Protein AF-A0A7Y3CIL9-F1 (afdb_monomer_lite)

Structure (mmCIF, N/CA/C/O backbone):
data_AF-A0A7Y3CIL9-F1
#
_entry.id   AF-A0A7Y3CIL9-F1
#
loop_
_atom_site.group_PDB
_atom_site.id
_atom_site.type_symbol
_atom_site.label_atom_id
_atom_site.label_alt_id
_atom_site.label_comp_id
_atom_site.label_asym_id
_atom_site.label_entity_id
_atom_site.label_seq_id
_atom_site.pdbx_PDB_ins_code
_atom_site.Cartn_x
_atom_site.Cartn_y
_atom_site.Cartn_z
_atom_site.occupancy
_atom_site.B_iso_or_equiv
_atom_site.auth_seq_id
_atom_site.auth_comp_id
_atom_site.auth_asym_id
_atom_site.auth_atom_id
_atom_site.pdbx_PDB_model_num
ATOM 1 N N . MET A 1 1 ? 1.480 -10.566 -13.501 1.00 67.50 1 MET A N 1
ATOM 2 C CA . MET A 1 1 ? 1.894 -9.474 -14.409 1.00 67.50 1 MET A CA 1
ATOM 3 C C . MET A 1 1 ? 1.755 -8.153 -13.667 1.00 67.50 1 MET A C 1
ATOM 5 O O . MET A 1 1 ? 0.932 -8.105 -12.756 1.00 67.50 1 MET A O 1
ATOM 9 N N . PRO A 1 2 ? 2.589 -7.139 -13.939 1.00 77.19 2 PRO A N 1
ATOM 10 C CA . PRO A 1 2 ? 2.533 -5.897 -13.188 1.00 77.19 2 PRO A CA 1
ATOM 11 C C . PRO A 1 2 ? 1.382 -5.015 -13.698 1.00 77.19 2 PRO A C 1
ATOM 13 O O . PRO A 1 2 ? 1.182 -4.856 -14.900 1.00 77.19 2 PRO A O 1
ATOM 16 N N . MET A 1 3 ? 0.600 -4.479 -12.764 1.00 87.31 3 MET A N 1
ATOM 17 C CA . MET A 1 3 ? -0.568 -3.654 -13.078 1.00 87.31 3 MET A CA 1
ATOM 18 C C . MET A 1 3 ? -0.157 -2.192 -13.185 1.00 87.31 3 MET A C 1
ATOM 20 O O . MET A 1 3 ? 0.617 -1.716 -12.349 1.00 87.31 3 MET A O 1
ATOM 24 N N . TYR A 1 4 ? -0.686 -1.493 -14.184 1.00 88.94 4 TYR A N 1
ATOM 25 C CA . TYR A 1 4 ? -0.541 -0.054 -14.333 1.00 88.94 4 TYR A CA 1
ATOM 26 C C . TYR A 1 4 ? -1.614 0.621 -13.500 1.00 88.94 4 TYR A C 1
ATOM 28 O O . TYR A 1 4 ? -2.803 0.429 -13.745 1.00 88.94 4 TYR A O 1
ATOM 36 N N . LEU A 1 5 ? -1.188 1.351 -12.477 1.00 90.56 5 LEU A N 1
ATOM 37 C CA . LEU A 1 5 ? -2.075 1.897 -11.457 1.00 90.56 5 LEU A CA 1
ATOM 38 C C . LEU A 1 5 ? -2.106 3.421 -11.517 1.00 90.56 5 LEU A C 1
ATOM 40 O O . LEU A 1 5 ? -1.075 4.062 -11.765 1.00 90.56 5 LEU A O 1
ATOM 44 N N . LYS A 1 6 ? -3.280 3.992 -11.261 1.00 90.19 6 LYS A N 1
ATOM 45 C CA . LYS A 1 6 ? -3.490 5.412 -10.954 1.00 90.19 6 LYS A CA 1
ATOM 46 C C . LYS A 1 6 ? -4.033 5.551 -9.536 1.00 90.19 6 LYS A C 1
ATOM 48 O O . LYS A 1 6 ? -4.616 4.621 -8.989 1.00 90.19 6 LYS A O 1
ATOM 53 N N . GLU A 1 7 ? -3.788 6.699 -8.926 1.00 90.25 7 GLU A N 1
ATOM 54 C CA . GLU A 1 7 ? -4.310 7.016 -7.598 1.00 90.25 7 GLU A CA 1
ATOM 55 C C . GLU A 1 7 ? -5.815 7.297 -7.681 1.00 90.25 7 GLU A C 1
ATOM 57 O O . GLU A 1 7 ? -6.273 7.929 -8.635 1.00 90.25 7 GLU A O 1
ATOM 62 N N . VAL A 1 8 ? -6.562 6.842 -6.676 1.00 91.69 8 VAL A N 1
ATOM 63 C CA . VAL A 1 8 ? -7.981 7.168 -6.486 1.00 91.69 8 VAL A CA 1
ATOM 64 C C . VAL A 1 8 ? -8.099 8.039 -5.247 1.00 91.69 8 VAL A C 1
ATOM 66 O O . VAL A 1 8 ? -7.471 7.762 -4.220 1.00 91.69 8 VAL A O 1
ATOM 69 N N . ASP A 1 9 ? -8.891 9.106 -5.333 1.00 91.25 9 ASP A N 1
ATOM 70 C CA . ASP A 1 9 ? -9.102 9.979 -4.186 1.00 91.25 9 ASP A CA 1
ATOM 71 C C . ASP A 1 9 ? -10.139 9.395 -3.224 1.00 91.25 9 ASP A C 1
ATOM 73 O O . ASP A 1 9 ? -11.324 9.698 -3.297 1.00 91.25 9 ASP A O 1
ATOM 77 N N . VAL A 1 10 ? -9.668 8.556 -2.304 1.00 93.44 10 VAL A N 1
ATOM 78 C CA . VAL A 1 10 ? -10.503 7.915 -1.273 1.00 93.44 10 VAL A CA 1
ATOM 79 C C . VAL A 1 10 ? -10.712 8.789 -0.032 1.00 93.44 10 VAL A C 1
ATOM 81 O O . VAL A 1 10 ? -11.440 8.404 0.881 1.00 93.44 10 VAL A O 1
ATOM 84 N N . ILE A 1 11 ? -10.073 9.965 0.043 1.00 92.00 11 ILE A N 1
ATOM 85 C CA . ILE A 1 11 ? -10.137 10.838 1.226 1.00 92.00 11 ILE A CA 1
ATOM 86 C C . ILE A 1 11 ? -11.583 11.182 1.622 1.00 92.00 11 ILE A C 1
ATOM 88 O O . ILE A 1 11 ? -11.899 11.002 2.796 1.00 92.00 11 ILE A O 1
ATOM 92 N N . PRO A 1 12 ? -12.492 11.592 0.711 1.00 93.56 12 PRO A N 1
ATOM 93 C CA . PRO A 1 12 ? -13.859 11.965 1.097 1.00 93.56 12 PRO A CA 1
ATOM 94 C C . PRO A 1 12 ? -14.663 10.815 1.724 1.00 93.56 12 PRO A C 1
ATOM 96 O O . PRO A 1 12 ? -15.561 11.028 2.540 1.00 93.56 12 PRO A O 1
ATOM 99 N N . GLU A 1 13 ? -14.362 9.578 1.337 1.00 93.94 13 GLU A N 1
ATOM 100 C CA . GLU A 1 13 ? -15.029 8.379 1.846 1.00 93.94 13 GLU A CA 1
ATOM 101 C C . GLU A 1 13 ? -14.445 7.951 3.188 1.00 93.94 13 GLU A C 1
ATOM 103 O O . GLU A 1 13 ? -15.190 7.607 4.108 1.00 93.94 13 GLU A O 1
ATOM 108 N N . VAL A 1 14 ? -13.118 8.022 3.306 1.00 94.62 14 VAL A N 1
ATOM 109 C CA . VAL A 1 14 ? -12.378 7.656 4.514 1.00 94.62 14 VAL A CA 1
ATOM 110 C C . VAL A 1 14 ? -12.541 8.713 5.609 1.00 94.62 14 VAL A C 1
ATOM 112 O O . VAL A 1 14 ? -12.552 8.361 6.783 1.00 94.62 14 VAL A O 1
ATOM 115 N N . ALA A 1 15 ? -12.763 9.985 5.267 1.00 92.69 15 ALA A N 1
ATOM 116 C CA . ALA A 1 15 ? -12.946 11.074 6.232 1.00 92.69 15 ALA A CA 1
ATOM 117 C C . ALA A 1 15 ? -14.163 10.895 7.164 1.00 92.69 15 ALA A C 1
ATOM 119 O O . ALA A 1 15 ? -14.297 11.585 8.170 1.00 92.69 15 ALA A O 1
ATOM 120 N N . LYS A 1 16 ? -15.050 9.941 6.859 1.00 95.25 16 LYS A N 1
ATOM 121 C CA . LYS A 1 16 ? -16.198 9.563 7.696 1.00 95.25 16 LYS A CA 1
ATOM 122 C C . LYS A 1 16 ? -15.802 8.761 8.946 1.00 95.25 16 LYS A C 1
ATOM 124 O O . LYS A 1 16 ? -16.653 8.534 9.803 1.00 95.25 16 LYS A O 1
ATOM 129 N N . PHE A 1 17 ? -14.550 8.311 9.033 1.00 96.44 17 PHE A N 1
ATOM 130 C CA . PHE A 1 17 ? -14.011 7.496 10.124 1.00 96.44 17 PHE A CA 1
ATOM 131 C C . PHE A 1 17 ? -13.062 8.308 11.009 1.00 96.44 17 PHE A C 1
ATOM 133 O O . PHE A 1 17 ? -12.534 9.334 10.595 1.00 96.44 17 PHE A O 1
ATOM 140 N N . GLN A 1 18 ? -12.798 7.834 12.225 1.00 96.50 18 GLN A N 1
ATOM 141 C CA . GLN A 1 18 ? -11.882 8.480 13.176 1.00 96.50 18 GLN A CA 1
ATOM 142 C C . GLN A 1 18 ? -10.431 8.007 13.023 1.00 96.50 18 GLN A C 1
ATOM 144 O O . GLN A 1 18 ? -9.491 8.646 13.507 1.00 96.50 18 GLN A O 1
ATOM 149 N N . SER A 1 19 ? -10.222 6.853 12.389 1.00 97.25 19 SER A N 1
ATOM 150 C CA . SER A 1 19 ? -8.902 6.236 12.272 1.00 97.25 19 SER A CA 1
ATOM 151 C C . SER A 1 19 ? -8.750 5.430 10.988 1.00 97.25 19 SER A C 1
ATOM 153 O O . SER A 1 19 ? -9.661 4.711 10.576 1.00 97.25 19 SER A O 1
ATOM 155 N N . ALA A 1 20 ? -7.568 5.530 10.377 1.00 97.62 20 ALA A N 1
ATOM 156 C CA . ALA A 1 20 ? -7.250 4.853 9.126 1.00 97.62 20 ALA A CA 1
ATOM 157 C C . ALA A 1 20 ? -5.860 4.198 9.158 1.00 97.62 20 ALA A C 1
ATOM 159 O O . ALA A 1 20 ? -4.873 4.812 9.571 1.00 97.62 20 ALA A O 1
ATOM 160 N N . LEU A 1 21 ? -5.761 2.956 8.682 1.00 97.56 21 LEU A N 1
ATOM 161 C CA . LEU A 1 21 ? -4.491 2.260 8.470 1.00 97.56 21 LEU A CA 1
ATOM 162 C C . LEU A 1 21 ? -4.209 2.120 6.973 1.00 97.56 21 LEU A C 1
ATOM 164 O O . LEU A 1 21 ? -4.949 1.468 6.243 1.00 97.56 21 LEU A O 1
ATOM 168 N N . ILE A 1 22 ? -3.095 2.683 6.521 1.00 96.12 22 ILE A N 1
ATOM 169 C CA . ILE A 1 22 ? -2.640 2.595 5.136 1.00 96.12 22 ILE A CA 1
ATOM 170 C C . ILE A 1 22 ? -1.830 1.309 4.962 1.00 96.12 22 ILE A C 1
ATOM 172 O O . ILE A 1 22 ? -0.769 1.137 5.566 1.00 96.12 22 ILE A O 1
ATOM 176 N N . VAL A 1 23 ? -2.299 0.406 4.110 1.00 94.00 23 VAL A N 1
ATOM 177 C CA . VAL A 1 23 ? -1.639 -0.854 3.764 1.00 94.00 23 VAL A CA 1
ATOM 178 C C . VAL A 1 23 ? -1.001 -0.726 2.385 1.00 94.00 23 VAL A C 1
ATOM 180 O O . VAL A 1 23 ? -1.665 -0.413 1.406 1.00 94.00 23 VAL A O 1
ATOM 183 N N . VAL A 1 24 ? 0.307 -0.961 2.300 1.00 90.38 24 VAL A N 1
ATOM 184 C CA . VAL A 1 24 ? 1.121 -0.540 1.152 1.00 90.38 24 VAL A CA 1
ATOM 185 C C . VAL A 1 24 ? 1.691 -1.736 0.389 1.00 90.38 24 VAL A C 1
ATOM 187 O O . VAL A 1 24 ? 2.408 -2.555 0.970 1.00 90.38 24 VAL A O 1
ATOM 190 N N . CYS A 1 25 ? 1.457 -1.792 -0.925 1.00 88.50 25 CYS A N 1
ATOM 191 C CA . CYS A 1 25 ? 2.147 -2.690 -1.853 1.00 88.50 25 CYS A CA 1
ATOM 192 C C . CYS A 1 25 ? 3.233 -1.915 -2.609 1.00 88.50 25 CYS A C 1
ATOM 194 O O . CYS A 1 25 ? 2.943 -0.993 -3.356 1.00 88.50 25 CYS A O 1
ATOM 196 N N . ARG A 1 26 ? 4.506 -2.288 -2.469 1.00 83.38 26 ARG A N 1
ATOM 197 C CA . ARG A 1 26 ? 5.631 -1.521 -3.043 1.00 83.38 26 ARG A CA 1
ATOM 198 C C . ARG A 1 26 ? 6.053 -1.967 -4.445 1.00 83.38 26 ARG A C 1
ATOM 200 O O . ARG A 1 26 ? 7.072 -1.506 -4.934 1.00 83.38 26 ARG A O 1
ATOM 207 N N . PHE A 1 27 ? 5.295 -2.849 -5.096 1.00 83.62 27 PHE A N 1
ATOM 208 C CA . PHE A 1 27 ? 5.651 -3.367 -6.422 1.00 83.62 27 PHE A CA 1
ATOM 209 C C . PHE A 1 27 ? 4.914 -2.646 -7.558 1.00 83.62 27 PHE A C 1
ATOM 211 O O . PHE A 1 27 ? 5.462 -1.710 -8.136 1.00 83.62 27 PHE A O 1
ATOM 218 N N . CYS A 1 28 ? 3.662 -3.020 -7.856 1.00 85.69 28 CYS A N 1
ATOM 219 C CA . CYS A 1 28 ? 2.896 -2.404 -8.950 1.00 85.69 28 CYS A CA 1
ATOM 220 C C . CYS A 1 28 ? 2.731 -0.876 -8.788 1.00 85.69 28 CYS A C 1
ATOM 222 O O . CYS A 1 28 ? 2.962 -0.162 -9.768 1.00 85.69 28 CYS A O 1
ATOM 224 N N . PRO A 1 29 ? 2.411 -0.344 -7.586 1.00 87.12 29 PRO A N 1
ATOM 225 C CA . PRO A 1 29 ? 2.306 1.101 -7.374 1.00 87.12 29 PRO A CA 1
ATOM 226 C C . PRO A 1 29 ? 3.604 1.859 -7.635 1.00 87.12 29 PRO A C 1
ATOM 228 O O . PRO A 1 29 ? 3.607 2.858 -8.349 1.00 87.12 29 PRO A O 1
ATOM 231 N N . ALA A 1 30 ? 4.721 1.368 -7.095 1.00 84.44 30 ALA A N 1
ATOM 232 C CA . ALA A 1 30 ? 6.009 2.028 -7.237 1.00 84.44 30 ALA A CA 1
ATOM 233 C C . ALA A 1 30 ? 6.486 2.034 -8.696 1.00 84.44 30 ALA A C 1
ATOM 235 O O . ALA A 1 30 ? 7.011 3.047 -9.156 1.00 84.44 30 ALA A O 1
ATOM 236 N N . ALA A 1 31 ? 6.267 0.935 -9.427 1.00 84.12 31 ALA A N 1
ATOM 237 C CA . ALA A 1 31 ? 6.609 0.840 -10.843 1.00 84.12 31 ALA A CA 1
ATOM 238 C C . ALA A 1 31 ? 5.747 1.784 -11.690 1.00 84.12 31 ALA A C 1
ATOM 240 O O . ALA A 1 31 ? 6.282 2.562 -12.479 1.00 84.12 31 ALA A O 1
ATOM 241 N N . SER A 1 32 ? 4.429 1.777 -11.466 1.00 86.50 32 SER A N 1
ATOM 242 C CA . SER A 1 32 ? 3.489 2.668 -12.158 1.00 86.50 32 SER A CA 1
ATOM 243 C C . SER A 1 32 ? 3.835 4.136 -11.930 1.00 86.50 32 SER A C 1
ATOM 245 O O . SER A 1 32 ? 3.907 4.917 -12.875 1.00 86.50 32 SER A O 1
ATOM 247 N N . LEU A 1 33 ? 4.119 4.508 -10.680 1.00 85.81 33 LEU A N 1
ATOM 248 C CA . LEU A 1 33 ? 4.441 5.882 -10.317 1.00 85.81 33 LEU A CA 1
ATOM 249 C C . LEU A 1 33 ? 5.791 6.341 -10.879 1.00 85.81 33 LEU A C 1
ATOM 251 O O . LEU A 1 33 ? 5.915 7.490 -11.300 1.00 85.81 33 LEU A O 1
ATOM 255 N N . ALA A 1 34 ? 6.794 5.458 -10.896 1.00 84.25 34 ALA A N 1
ATOM 256 C CA . ALA A 1 34 ? 8.096 5.747 -11.488 1.00 84.25 34 ALA A CA 1
ATOM 257 C C . ALA A 1 34 ? 7.973 6.033 -12.992 1.00 84.25 34 ALA A C 1
ATOM 259 O O . ALA A 1 34 ? 8.497 7.044 -13.453 1.00 84.25 34 ALA A O 1
ATOM 260 N N . MET A 1 35 ? 7.214 5.210 -13.726 1.00 84.00 35 MET A N 1
ATOM 261 C CA . MET A 1 35 ? 6.949 5.430 -15.154 1.00 84.00 35 MET A CA 1
ATOM 262 C C . MET A 1 35 ? 6.171 6.727 -15.395 1.00 84.00 35 MET A C 1
ATOM 264 O O . MET A 1 35 ? 6.610 7.556 -16.185 1.00 84.00 35 MET A O 1
ATOM 268 N N . ARG A 1 36 ? 5.070 6.953 -14.661 1.00 83.06 36 ARG A N 1
ATOM 269 C CA . ARG A 1 36 ? 4.233 8.163 -14.802 1.00 83.06 36 ARG A CA 1
ATOM 270 C C . ARG A 1 36 ? 4.987 9.462 -14.539 1.00 83.06 36 ARG A C 1
ATOM 272 O O . ARG A 1 36 ? 4.655 10.486 -15.121 1.00 83.06 36 ARG A O 1
ATOM 279 N N . LYS A 1 37 ? 5.953 9.441 -13.619 1.00 82.94 37 LYS A N 1
ATOM 280 C CA . LYS A 1 37 ? 6.743 10.623 -13.240 1.00 82.94 37 LYS A CA 1
ATOM 281 C C . LYS A 1 37 ? 8.089 10.698 -13.963 1.00 82.94 37 LYS A C 1
ATOM 283 O O . LYS A 1 37 ? 8.873 11.582 -13.631 1.00 82.94 37 LYS A O 1
ATOM 288 N N . GLU A 1 38 ? 8.378 9.769 -14.877 1.00 78.62 38 GLU A N 1
ATOM 289 C CA . GLU A 1 38 ? 9.679 9.623 -15.548 1.00 78.62 38 GLU A CA 1
ATOM 290 C C . GLU A 1 38 ? 10.868 9.589 -14.564 1.00 78.62 38 GLU A C 1
ATOM 292 O O . GLU A 1 38 ? 11.961 10.102 -14.824 1.00 78.62 38 GLU A O 1
ATOM 297 N N . LYS A 1 39 ? 10.654 8.980 -13.392 1.00 79.50 39 LYS A N 1
ATOM 298 C CA . LYS A 1 39 ? 11.644 8.886 -12.312 1.00 79.50 39 LYS A CA 1
ATOM 299 C C . LYS A 1 39 ? 12.278 7.491 -12.250 1.00 79.50 39 LYS A C 1
ATOM 301 O O . LYS A 1 39 ? 11.675 6.513 -12.695 1.00 79.50 39 LYS A O 1
ATOM 306 N N . PRO A 1 40 ? 13.493 7.361 -11.683 1.00 70.94 40 PRO A N 1
ATOM 307 C CA . PRO A 1 40 ? 14.107 6.058 -11.449 1.00 70.94 40 PRO A CA 1
ATOM 308 C C . PRO A 1 40 ? 13.207 5.148 -10.600 1.00 70.94 40 PRO A C 1
ATOM 310 O O . PRO A 1 40 ? 12.681 5.559 -9.565 1.00 70.94 40 PRO A O 1
ATOM 313 N N . TYR A 1 41 ? 13.047 3.901 -11.042 1.00 69.44 41 TYR A N 1
ATOM 314 C CA . TYR A 1 41 ? 12.337 2.856 -10.309 1.00 69.44 41 TYR A CA 1
ATOM 315 C C . TYR A 1 41 ? 13.241 2.169 -9.281 1.00 69.44 41 TYR A C 1
ATOM 317 O O . TYR A 1 41 ? 12.779 1.807 -8.211 1.00 69.44 41 TYR A O 1
ATOM 325 N N . ILE A 1 42 ? 14.535 1.999 -9.562 1.00 69.81 42 ILE A N 1
ATOM 326 C CA . ILE A 1 42 ? 15.501 1.490 -8.576 1.00 69.81 42 ILE A CA 1
ATOM 327 C C . ILE A 1 42 ? 16.715 2.412 -8.556 1.00 69.81 42 ILE A C 1
ATOM 329 O O . ILE A 1 42 ? 17.349 2.626 -9.590 1.00 69.81 42 ILE A O 1
ATOM 333 N N . GLU A 1 43 ? 17.054 2.904 -7.364 1.00 59.69 43 GLU A N 1
ATOM 334 C CA . GLU A 1 43 ? 18.280 3.654 -7.079 1.00 59.69 43 GLU A CA 1
ATOM 335 C C . GLU A 1 43 ? 19.163 2.835 -6.127 1.00 59.69 43 GLU A C 1
ATOM 337 O O . GLU A 1 43 ? 19.105 2.983 -4.901 1.00 59.69 43 GLU A O 1
ATOM 342 N N . LEU A 1 44 ? 19.987 1.940 -6.685 1.00 53.09 44 LEU A N 1
ATOM 343 C CA . LEU A 1 44 ? 20.723 0.925 -5.915 1.00 53.09 44 LEU A CA 1
ATOM 344 C C . LEU A 1 44 ? 21.690 1.526 -4.872 1.00 53.09 44 LEU A C 1
ATOM 346 O O . LEU A 1 44 ? 21.963 0.903 -3.852 1.00 53.09 44 LEU A O 1
ATOM 350 N N . PHE A 1 45 ? 22.172 2.752 -5.101 1.00 45.31 45 PHE A N 1
ATOM 351 C CA . PHE A 1 45 ? 23.144 3.441 -4.240 1.00 45.31 45 PHE A CA 1
ATOM 352 C C . PHE A 1 45 ? 22.520 4.396 -3.217 1.00 45.31 45 PHE A C 1
ATOM 354 O O . PHE A 1 45 ? 23.243 4.943 -2.386 1.00 45.31 45 PHE A O 1
ATOM 361 N N . ARG A 1 46 ? 21.199 4.623 -3.263 1.00 47.22 46 ARG A N 1
ATOM 362 C CA . ARG A 1 46 ? 20.529 5.589 -2.375 1.00 47.22 46 ARG A CA 1
ATOM 363 C C . ARG A 1 46 ? 19.414 4.979 -1.542 1.00 47.22 46 ARG A C 1
ATOM 365 O O . ARG A 1 46 ? 19.285 5.356 -0.379 1.00 47.22 46 ARG A O 1
ATOM 372 N N . ARG A 1 47 ? 18.629 4.039 -2.082 1.00 50.78 47 ARG A N 1
ATOM 373 C CA . ARG A 1 47 ? 17.518 3.394 -1.364 1.00 50.78 47 ARG A CA 1
ATOM 374 C C . ARG A 1 47 ? 17.292 1.983 -1.917 1.00 50.78 47 ARG A C 1
ATOM 376 O O . ARG A 1 47 ? 16.819 1.812 -3.034 1.00 50.78 47 ARG A O 1
ATOM 383 N N . PHE A 1 48 ? 17.620 0.957 -1.130 1.00 49.19 48 PHE A N 1
ATOM 384 C CA . PHE A 1 48 ? 17.249 -0.433 -1.429 1.00 49.19 48 PHE A CA 1
ATOM 385 C C . PHE A 1 48 ? 15.734 -0.528 -1.668 1.00 49.19 48 PHE A C 1
ATOM 387 O O . PHE A 1 48 ? 14.979 -0.288 -0.732 1.00 49.19 48 PHE A O 1
ATOM 394 N N . LEU A 1 49 ? 15.316 -0.867 -2.898 1.00 52.69 49 LEU A N 1
ATOM 395 C CA . LEU A 1 49 ? 13.951 -1.221 -3.356 1.00 52.69 49 LEU A CA 1
ATOM 396 C C . LEU A 1 49 ? 12.785 -0.275 -2.984 1.00 52.69 49 LEU A C 1
ATOM 398 O O . LEU A 1 49 ? 11.656 -0.510 -3.406 1.00 52.69 49 LEU A O 1
ATOM 402 N N . ASN A 1 50 ? 13.043 0.803 -2.249 1.00 57.00 50 ASN A N 1
ATOM 403 C CA . ASN A 1 50 ? 12.090 1.848 -1.910 1.00 57.00 50 ASN A CA 1
ATOM 404 C C . ASN A 1 50 ? 12.262 2.995 -2.896 1.00 57.00 50 ASN A C 1
ATOM 406 O O . ASN A 1 50 ? 13.327 3.614 -2.962 1.00 57.00 50 ASN A O 1
ATOM 410 N N . THR A 1 51 ? 11.205 3.309 -3.634 1.00 64.25 51 THR A N 1
ATOM 411 C CA . THR A 1 51 ? 11.234 4.428 -4.571 1.00 64.25 51 THR A CA 1
ATOM 412 C C . THR A 1 51 ? 10.834 5.698 -3.834 1.00 64.25 51 THR A C 1
ATOM 414 O O . THR A 1 51 ? 9.803 5.757 -3.163 1.00 64.25 51 THR A O 1
ATOM 417 N N . GLU A 1 52 ? 11.661 6.739 -3.936 1.00 71.38 52 GLU A N 1
ATOM 418 C CA . GLU A 1 52 ? 11.347 8.056 -3.372 1.00 71.38 52 GLU A CA 1
ATOM 419 C C . GLU A 1 52 ? 9.953 8.577 -3.757 1.00 71.38 52 GLU A C 1
ATOM 421 O O . GLU A 1 52 ? 9.246 9.057 -2.869 1.00 71.38 52 GLU A O 1
ATOM 426 N N . PRO A 1 53 ? 9.502 8.447 -5.022 1.00 71.38 53 PRO A N 1
ATOM 427 C CA . PRO A 1 53 ? 8.187 8.936 -5.411 1.00 71.38 53 PRO A CA 1
ATOM 428 C C . PRO A 1 53 ? 7.053 8.246 -4.655 1.00 71.38 53 PRO A C 1
ATOM 430 O O . PRO A 1 53 ? 6.045 8.887 -4.366 1.00 71.38 53 PRO A O 1
ATOM 433 N N . TYR A 1 54 ? 7.204 6.956 -4.348 1.00 77.94 54 TYR A N 1
ATOM 434 C CA . TYR A 1 54 ? 6.149 6.183 -3.706 1.00 77.94 54 TYR A CA 1
ATOM 435 C C . TYR A 1 54 ? 6.098 6.413 -2.197 1.00 77.94 54 TYR A C 1
ATOM 437 O O . TYR A 1 54 ? 5.014 6.552 -1.641 1.00 77.94 54 TYR A O 1
ATOM 445 N N . GLU A 1 55 ? 7.247 6.558 -1.536 1.00 81.38 55 GLU A N 1
ATOM 446 C CA . GLU A 1 55 ? 7.267 6.962 -0.124 1.00 81.38 55 GLU A CA 1
ATOM 447 C C . GLU A 1 55 ? 6.682 8.373 0.062 1.00 81.38 55 GLU A C 1
ATOM 449 O O . GLU A 1 55 ? 5.885 8.585 0.972 1.00 81.38 55 GLU A O 1
ATOM 454 N N . GLN A 1 56 ? 6.965 9.308 -0.856 1.00 84.06 56 GLN A N 1
ATOM 455 C CA . GLN A 1 56 ? 6.315 10.627 -0.866 1.00 84.06 56 GLN A CA 1
ATOM 456 C C . GLN A 1 56 ? 4.796 10.526 -1.039 1.00 84.06 56 GLN A C 1
ATOM 458 O O . GLN A 1 56 ? 4.057 11.231 -0.359 1.00 84.06 56 GLN A O 1
ATOM 463 N N . LEU A 1 57 ? 4.323 9.641 -1.922 1.00 86.38 57 LEU A N 1
ATOM 464 C CA . LEU A 1 57 ? 2.893 9.399 -2.099 1.00 86.38 57 LEU A CA 1
ATOM 465 C C . LEU A 1 57 ? 2.242 8.906 -0.797 1.00 86.38 57 LEU A C 1
ATOM 467 O O . LEU A 1 57 ? 1.213 9.437 -0.385 1.00 86.38 57 LEU A O 1
ATOM 471 N N . ILE A 1 58 ? 2.857 7.932 -0.124 1.00 89.56 58 ILE A N 1
ATOM 472 C CA . ILE A 1 58 ? 2.346 7.390 1.143 1.00 89.56 58 ILE A CA 1
ATOM 473 C C . ILE A 1 58 ? 2.315 8.477 2.224 1.00 89.56 58 ILE A C 1
ATOM 475 O O . ILE A 1 58 ? 1.308 8.615 2.917 1.00 89.56 58 ILE A O 1
ATOM 479 N N . SER A 1 59 ? 3.383 9.272 2.350 1.00 89.50 59 SER A N 1
ATOM 480 C CA . SER A 1 59 ? 3.436 10.380 3.309 1.00 89.50 59 SER A CA 1
ATOM 481 C C . SER A 1 59 ? 2.385 11.450 3.020 1.00 89.50 59 SER A C 1
ATOM 483 O O . SER A 1 59 ? 1.740 11.924 3.949 1.00 89.50 59 SER A O 1
ATOM 485 N N . ASN A 1 60 ? 2.160 11.792 1.750 1.00 92.19 60 ASN A N 1
ATOM 486 C CA . ASN A 1 60 ? 1.124 12.749 1.366 1.00 92.19 60 ASN A CA 1
ATOM 487 C C . ASN A 1 60 ? -0.280 12.213 1.669 1.00 92.19 60 ASN A C 1
ATOM 489 O O . ASN A 1 60 ? -1.113 12.960 2.172 1.00 92.19 60 ASN A O 1
ATOM 493 N N . MET A 1 61 ? -0.543 10.930 1.403 1.00 92.44 61 MET A N 1
ATOM 494 C CA . MET A 1 61 ? -1.815 10.285 1.748 1.00 92.44 61 MET A CA 1
ATOM 495 C C . MET A 1 61 ? -2.056 10.314 3.261 1.00 92.44 61 MET A C 1
ATOM 497 O O . MET A 1 61 ? -3.125 10.720 3.707 1.00 92.44 61 MET A O 1
ATOM 501 N N . GLN A 1 62 ? -1.045 9.944 4.054 1.00 94.25 62 GLN A N 1
ATOM 502 C CA . GLN A 1 62 ? -1.123 10.007 5.511 1.00 94.25 62 GLN A CA 1
ATOM 503 C C . GLN A 1 62 ? -1.406 11.434 5.996 1.00 94.25 62 GLN A C 1
ATOM 505 O O . GLN A 1 62 ? -2.337 11.638 6.768 1.00 94.25 62 GLN A O 1
ATOM 510 N N . PHE A 1 63 ? -0.653 12.416 5.496 1.00 94.38 63 PHE A N 1
ATOM 511 C CA . PHE A 1 63 ? -0.836 13.820 5.850 1.00 94.38 63 PHE A CA 1
ATOM 512 C C . PHE A 1 63 ? -2.247 14.317 5.519 1.00 94.38 63 PHE A C 1
ATOM 514 O O . PHE A 1 63 ? -2.874 14.966 6.348 1.00 94.38 63 PHE A O 1
ATOM 521 N N . ARG A 1 64 ? -2.776 13.989 4.333 1.00 93.81 64 ARG A N 1
ATOM 522 C CA . ARG A 1 64 ? -4.136 14.380 3.924 1.00 93.81 64 ARG A CA 1
ATOM 523 C C . ARG A 1 64 ? -5.205 13.789 4.842 1.00 93.81 64 ARG A C 1
ATOM 525 O O . ARG A 1 64 ? -6.116 14.508 5.223 1.00 93.81 64 ARG A O 1
ATOM 532 N N . LEU A 1 65 ? -5.073 12.524 5.242 1.00 93.50 65 LEU A N 1
ATOM 533 C CA . LEU A 1 65 ? -5.988 11.907 6.210 1.00 93.50 65 LEU A CA 1
ATOM 534 C C . LEU A 1 65 ? -5.907 12.587 7.586 1.00 93.50 65 LEU A C 1
ATOM 536 O O . LEU A 1 65 ? -6.932 12.837 8.212 1.00 93.50 65 LEU A O 1
ATOM 540 N N . GLU A 1 66 ? -4.704 12.930 8.047 1.00 93.69 66 GLU A N 1
ATOM 541 C CA . GLU A 1 66 ? -4.512 13.640 9.320 1.00 93.69 66 GLU A CA 1
ATOM 542 C C . GLU A 1 66 ? -5.084 15.068 9.291 1.00 93.69 66 GLU A C 1
ATOM 544 O O . GLU A 1 66 ? -5.607 15.530 10.303 1.00 93.69 66 GLU A O 1
ATOM 549 N N . GLN A 1 67 ? -5.039 15.759 8.143 1.00 94.69 67 GLN A N 1
ATOM 550 C CA . GLN A 1 67 ? -5.666 17.081 7.974 1.00 94.69 67 GLN A CA 1
ATOM 551 C C . GLN A 1 67 ? -7.194 17.036 8.102 1.00 94.69 67 GLN A C 1
ATOM 553 O O . GLN A 1 67 ? -7.783 17.979 8.621 1.00 94.69 67 GLN A O 1
ATOM 558 N N . GLU A 1 68 ? -7.823 15.928 7.708 1.00 93.56 68 GLU A N 1
ATOM 559 C CA . GLU A 1 68 ? -9.256 15.678 7.923 1.00 93.56 68 GLU A CA 1
ATOM 560 C C . GLU A 1 68 ? -9.575 15.252 9.375 1.00 93.56 68 GLU A C 1
ATOM 562 O O . GLU A 1 68 ? -10.717 14.947 9.710 1.00 93.56 68 GLU A O 1
ATOM 567 N N . GLY A 1 69 ? -8.574 15.226 10.265 1.00 92.00 69 GLY A N 1
ATOM 568 C CA . GLY A 1 69 ? -8.737 14.918 11.689 1.00 92.00 69 GLY A CA 1
ATOM 569 C C . GLY A 1 69 ? -8.614 13.435 12.048 1.00 92.00 69 GLY A C 1
ATOM 570 O O . GLY A 1 69 ? -8.894 13.060 13.189 1.00 92.00 69 GLY A O 1
ATOM 571 N N . LEU A 1 70 ? -8.179 12.583 11.115 1.00 94.88 70 LEU A N 1
ATOM 572 C CA . LEU A 1 70 ? -8.065 11.148 11.350 1.00 94.88 70 LEU A CA 1
ATOM 573 C C . LEU A 1 70 ? -6.753 10.789 12.032 1.00 94.88 70 LEU A C 1
ATOM 575 O O . LEU A 1 70 ? -5.675 11.267 11.672 1.00 94.88 70 LEU A O 1
ATOM 579 N N . LYS A 1 71 ? -6.815 9.807 12.932 1.00 95.62 71 LYS A N 1
ATOM 580 C CA . LYS A 1 71 ? -5.617 9.077 13.348 1.00 95.62 71 LYS A CA 1
ATOM 581 C C . LYS A 1 71 ? -5.178 8.153 12.211 1.00 95.62 71 LYS A C 1
ATOM 583 O O . LYS A 1 71 ? -5.676 7.031 12.093 1.00 95.62 71 LYS A O 1
ATOM 588 N N . ALA A 1 72 ? -4.243 8.616 11.388 1.00 95.44 72 ALA A N 1
ATOM 589 C CA . ALA A 1 72 ? -3.687 7.833 10.292 1.00 95.44 72 ALA A CA 1
ATOM 590 C C . ALA A 1 72 ? -2.371 7.148 10.687 1.00 95.44 72 ALA A C 1
ATOM 592 O O . ALA A 1 72 ? -1.555 7.686 11.434 1.00 95.44 72 ALA A O 1
ATOM 593 N N . ASN A 1 73 ? -2.142 5.938 10.183 1.00 95.38 73 ASN A N 1
ATOM 594 C CA . ASN A 1 73 ? -0.849 5.268 10.302 1.00 95.38 73 ASN A CA 1
ATOM 595 C C . ASN A 1 73 ? -0.575 4.406 9.070 1.00 95.38 73 ASN A C 1
ATOM 597 O O . ASN A 1 73 ? -1.494 4.027 8.350 1.00 95.38 73 ASN A O 1
ATOM 601 N N . VAL A 1 74 ? 0.685 4.048 8.843 1.00 93.12 74 VAL A N 1
ATOM 602 C CA . VAL A 1 74 ? 1.099 3.177 7.741 1.00 93.12 74 VAL A CA 1
ATOM 603 C C . VAL A 1 74 ? 1.487 1.815 8.297 1.00 93.12 74 VAL A C 1
ATOM 605 O O . VAL A 1 74 ? 2.349 1.699 9.172 1.00 93.12 74 VAL A O 1
ATOM 608 N N . PHE A 1 75 ? 0.887 0.757 7.759 1.00 91.00 75 PHE A N 1
ATOM 609 C CA . PHE A 1 75 ? 1.262 -0.607 8.084 1.00 91.00 75 PHE A CA 1
ATOM 610 C C . PHE A 1 75 ? 2.681 -0.893 7.588 1.00 91.00 75 PHE A C 1
ATOM 612 O O . PHE A 1 75 ? 2.960 -0.977 6.388 1.00 91.00 75 PHE A O 1
ATOM 619 N N . LYS A 1 76 ? 3.593 -1.075 8.539 1.00 77.81 76 LYS A N 1
ATOM 620 C CA . LYS A 1 76 ? 4.955 -1.533 8.284 1.00 77.81 76 LYS A CA 1
ATOM 621 C C . LYS A 1 76 ? 4.969 -3.043 8.508 1.00 77.81 76 LYS A C 1
ATOM 623 O O . LYS A 1 76 ? 4.845 -3.504 9.640 1.00 77.81 76 LYS A O 1
ATOM 628 N N . GLY A 1 77 ? 5.084 -3.817 7.426 1.00 69.38 77 GLY A N 1
ATOM 629 C CA . GLY A 1 77 ? 5.291 -5.266 7.511 1.00 69.38 77 GLY A CA 1
ATOM 630 C C . GLY A 1 77 ? 6.607 -5.620 8.224 1.00 69.38 77 GLY A C 1
ATOM 631 O O . GLY A 1 77 ? 7.290 -4.758 8.774 1.00 69.38 77 GLY A O 1
ATOM 632 N N . ASN A 1 78 ? 7.004 -6.899 8.221 1.00 61.41 78 ASN A N 1
ATOM 633 C CA . ASN A 1 78 ? 8.259 -7.308 8.866 1.00 61.41 78 ASN A CA 1
ATOM 634 C C . ASN A 1 78 ? 9.466 -6.506 8.356 1.00 61.41 78 ASN A C 1
ATOM 636 O O . ASN A 1 78 ? 9.737 -6.472 7.160 1.00 61.41 78 ASN A O 1
ATOM 640 N N . LEU A 1 79 ? 10.229 -5.964 9.310 1.00 47.88 79 LEU A N 1
ATOM 641 C CA . LEU A 1 79 ? 11.465 -5.186 9.156 1.00 47.88 79 LEU A CA 1
ATOM 642 C C . LEU A 1 79 ? 12.662 -6.011 8.638 1.00 47.88 79 LEU A C 1
ATOM 644 O O . LEU A 1 79 ? 13.798 -5.553 8.686 1.00 47.88 79 LEU A O 1
ATOM 648 N N . LEU A 1 80 ? 12.435 -7.250 8.193 1.00 51.38 80 LEU A N 1
ATOM 649 C CA . LEU A 1 80 ? 13.496 -8.066 7.613 1.00 51.38 80 LEU A CA 1
ATOM 650 C C . LEU A 1 80 ? 13.633 -7.655 6.139 1.00 51.38 80 LEU A C 1
ATOM 652 O O . LEU A 1 80 ? 12.611 -7.627 5.445 1.00 51.38 80 LEU A O 1
ATOM 656 N N . PRO A 1 81 ? 14.841 -7.323 5.651 1.00 50.03 81 PRO A N 1
ATOM 657 C CA . PRO A 1 81 ? 15.062 -6.722 4.337 1.00 50.03 81 PRO A CA 1
ATOM 658 C C . PRO A 1 81 ? 14.983 -7.782 3.231 1.00 50.03 81 PRO A C 1
ATOM 660 O O . PRO A 1 81 ? 15.942 -8.014 2.501 1.00 50.03 81 PRO A O 1
ATOM 663 N N . MET A 1 82 ? 13.843 -8.466 3.128 1.00 53.84 82 MET A N 1
ATOM 664 C CA . MET A 1 82 ? 13.583 -9.419 2.058 1.00 53.84 82 MET A CA 1
ATOM 665 C C . MET A 1 82 ? 12.693 -8.777 0.992 1.00 53.84 82 MET A C 1
ATOM 667 O O . MET A 1 82 ? 11.605 -8.298 1.325 1.00 53.84 82 MET A O 1
ATOM 671 N N . PRO A 1 83 ? 13.100 -8.816 -0.291 1.00 58.56 83 PRO A N 1
ATOM 672 C CA . PRO A 1 83 ? 12.367 -8.202 -1.398 1.00 58.56 83 PRO A CA 1
ATOM 673 C C . PRO A 1 83 ? 10.919 -8.703 -1.527 1.00 58.56 83 PRO A C 1
ATOM 675 O O . PRO A 1 83 ? 10.047 -7.984 -2.003 1.00 58.56 83 PRO A O 1
ATOM 678 N N . LEU A 1 84 ? 10.630 -9.917 -1.052 1.00 62.03 84 LEU A N 1
ATOM 679 C CA . LEU A 1 84 ? 9.293 -10.512 -1.096 1.00 62.03 84 LEU A CA 1
ATOM 680 C C . LEU A 1 84 ? 8.293 -9.856 -0.127 1.00 62.03 84 LEU A C 1
ATOM 682 O O . LEU A 1 84 ? 7.091 -9.920 -0.368 1.00 62.03 84 LEU A O 1
ATOM 686 N N . ASN A 1 85 ? 8.755 -9.166 0.924 1.00 65.06 85 ASN A N 1
ATOM 687 C CA . ASN A 1 85 ? 7.865 -8.472 1.867 1.00 65.06 85 ASN A CA 1
ATOM 688 C C . ASN A 1 85 ? 7.111 -7.300 1.220 1.00 65.06 85 ASN A C 1
ATOM 690 O O . ASN A 1 85 ? 6.098 -6.844 1.752 1.00 65.06 85 ASN A O 1
ATOM 694 N N . PHE A 1 86 ? 7.602 -6.821 0.077 1.00 73.06 86 PHE A N 1
ATOM 695 C CA . PHE A 1 86 ? 7.078 -5.668 -0.644 1.00 73.06 86 PHE A CA 1
ATOM 696 C C . PHE A 1 86 ? 5.843 -5.966 -1.493 1.00 73.06 86 PHE A C 1
ATOM 698 O O . PHE A 1 86 ? 5.133 -5.035 -1.878 1.00 73.06 86 PHE A O 1
ATOM 705 N N . ILE A 1 87 ? 5.569 -7.243 -1.764 1.00 83.75 87 ILE A N 1
ATOM 706 C CA . ILE A 1 87 ? 4.458 -7.675 -2.607 1.00 83.75 87 ILE A CA 1
ATOM 707 C C . ILE A 1 87 ? 3.403 -8.310 -1.707 1.00 83.75 87 ILE A C 1
ATOM 709 O O . ILE A 1 87 ? 3.570 -9.441 -1.255 1.00 83.75 87 ILE A O 1
ATOM 713 N N . ILE A 1 88 ? 2.300 -7.592 -1.474 1.00 87.06 88 ILE A N 1
ATOM 714 C CA . ILE A 1 88 ? 1.197 -8.059 -0.614 1.00 87.06 88 ILE A CA 1
ATOM 715 C C . ILE A 1 88 ? 0.709 -9.450 -1.039 1.00 87.06 88 ILE A C 1
ATOM 717 O O . ILE A 1 88 ? 0.496 -10.317 -0.196 1.00 87.06 88 ILE A O 1
ATOM 721 N N . CYS A 1 89 ? 0.608 -9.707 -2.346 1.00 85.44 89 CYS A N 1
ATOM 722 C CA . CYS A 1 89 ? 0.173 -10.996 -2.896 1.00 85.44 89 CYS A CA 1
ATOM 723 C C . CYS A 1 89 ? 1.060 -12.183 -2.474 1.00 85.44 89 CYS A C 1
ATOM 725 O O . CYS A 1 89 ? 0.583 -13.313 -2.430 1.00 85.44 89 CYS A O 1
ATOM 72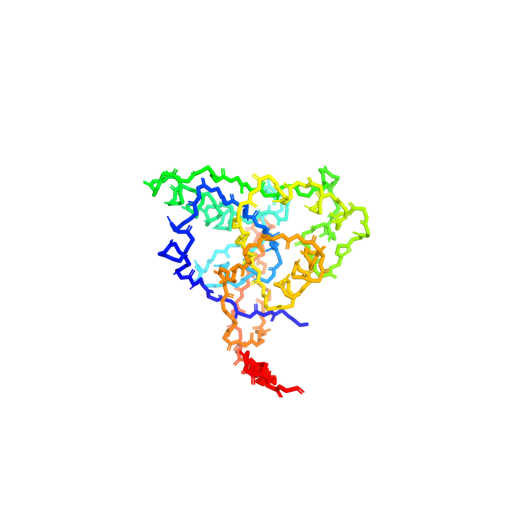7 N N . PHE A 1 90 ? 2.325 -11.937 -2.118 1.00 86.25 90 PHE A N 1
ATOM 728 C CA . PHE A 1 90 ? 3.266 -12.960 -1.650 1.00 86.25 90 PHE A CA 1
ATOM 729 C C . PHE A 1 90 ? 3.457 -12.963 -0.131 1.00 86.25 90 PHE A C 1
ATOM 731 O O . PHE A 1 90 ? 4.355 -13.633 0.379 1.00 86.25 90 PHE A O 1
ATOM 738 N N . TRP A 1 91 ? 2.619 -12.243 0.620 1.00 88.75 91 TRP A N 1
ATOM 739 C CA . TRP A 1 91 ? 2.712 -12.248 2.072 1.00 88.75 91 TRP A CA 1
ATOM 740 C C . TRP A 1 91 ? 2.478 -13.634 2.667 1.00 88.75 91 TRP A C 1
ATOM 742 O O . TRP A 1 91 ? 1.455 -14.286 2.433 1.00 88.75 91 TRP A O 1
ATOM 752 N N . THR A 1 92 ? 3.423 -14.024 3.516 1.00 88.31 92 THR A N 1
ATOM 753 C CA . THR A 1 92 ? 3.385 -15.227 4.350 1.00 88.31 92 THR A CA 1
ATOM 754 C C . THR A 1 92 ? 2.287 -15.141 5.410 1.00 88.31 92 THR A C 1
ATOM 756 O O . THR A 1 92 ? 1.857 -14.051 5.795 1.00 88.31 92 THR A O 1
ATOM 759 N N . SER A 1 93 ? 1.879 -16.287 5.964 1.00 89.00 93 SER A N 1
ATOM 760 C CA . SER A 1 93 ? 0.910 -16.354 7.072 1.00 89.00 93 SER A CA 1
ATOM 761 C C . SER A 1 93 ? 1.299 -15.466 8.261 1.00 89.00 93 SER A C 1
ATOM 763 O O . SER A 1 93 ? 0.438 -14.819 8.852 1.00 89.00 93 SER A O 1
ATOM 765 N N . GLY A 1 94 ? 2.596 -15.356 8.568 1.00 88.44 94 GLY A N 1
ATOM 766 C CA . GLY A 1 94 ? 3.100 -14.483 9.628 1.00 88.44 94 GLY A CA 1
ATOM 767 C C . GLY A 1 94 ? 2.840 -12.997 9.365 1.00 88.44 94 GLY A C 1
ATOM 768 O O . GLY A 1 94 ? 2.455 -12.270 10.279 1.00 88.44 94 GLY A O 1
ATOM 769 N N . GLN A 1 95 ? 3.005 -12.535 8.123 1.00 88.75 95 GLN A N 1
ATOM 770 C CA . GLN A 1 95 ? 2.697 -11.149 7.741 1.00 88.75 95 GLN A CA 1
ATOM 771 C C . GLN A 1 95 ? 1.195 -10.881 7.776 1.00 88.75 95 GLN A C 1
ATOM 773 O O . GLN A 1 95 ? 0.769 -9.883 8.356 1.00 88.75 95 GLN A O 1
ATOM 778 N N . ARG A 1 96 ? 0.400 -11.813 7.239 1.00 92.50 96 ARG A N 1
ATOM 779 C CA . ARG A 1 96 ? -1.067 -11.747 7.281 1.00 92.50 96 ARG A CA 1
ATOM 780 C C . ARG A 1 96 ? -1.581 -11.671 8.721 1.00 92.50 96 ARG A C 1
ATOM 782 O O . ARG A 1 96 ? -2.373 -10.797 9.050 1.00 92.50 96 ARG A O 1
ATOM 789 N N . GLY A 1 97 ? -1.040 -12.504 9.612 1.00 93.06 97 GLY A N 1
ATOM 790 C CA . GLY A 1 97 ? -1.379 -12.496 11.036 1.00 93.06 97 GLY A CA 1
ATOM 791 C C . GLY A 1 97 ? -0.984 -11.209 11.768 1.00 93.06 97 GLY A C 1
ATOM 792 O O . GLY A 1 97 ? -1.638 -10.836 12.738 1.00 93.06 97 GLY A O 1
ATOM 793 N N . LYS A 1 98 ? 0.057 -10.495 11.320 1.00 92.25 98 LYS A N 1
ATOM 794 C CA . LYS A 1 98 ? 0.406 -9.178 11.879 1.00 92.25 98 LYS A CA 1
ATOM 795 C C . LYS A 1 98 ? -0.589 -8.105 11.472 1.00 92.25 98 LYS A C 1
ATOM 797 O O . LYS A 1 98 ? -1.007 -7.338 12.336 1.00 92.25 98 LYS A O 1
ATOM 802 N N . LEU A 1 99 ? -0.987 -8.085 10.199 1.00 94.50 99 LEU A N 1
ATOM 803 C CA . LEU A 1 99 ? -2.038 -7.180 9.746 1.00 94.50 99 LEU A CA 1
ATOM 804 C C . LEU A 1 99 ? -3.334 -7.448 10.521 1.00 94.50 99 LEU A C 1
ATOM 806 O O . LEU A 1 99 ? -3.889 -6.516 11.088 1.00 94.50 99 LEU A O 1
ATOM 810 N N . LEU A 1 100 ? -3.733 -8.717 10.658 1.00 95.81 100 LEU A N 1
ATOM 811 C CA . LEU A 1 100 ? -4.929 -9.113 11.409 1.00 95.81 100 LEU A CA 1
ATOM 812 C C . LEU A 1 100 ? -4.910 -8.665 12.883 1.00 95.81 100 LEU A C 1
ATOM 814 O O . LEU A 1 100 ? -5.953 -8.359 13.444 1.00 95.81 100 LEU A O 1
ATOM 818 N N . LYS A 1 101 ? -3.735 -8.592 13.520 1.00 94.81 101 LYS A N 1
ATOM 819 C CA . LYS A 1 101 ? -3.598 -8.098 14.904 1.00 94.81 10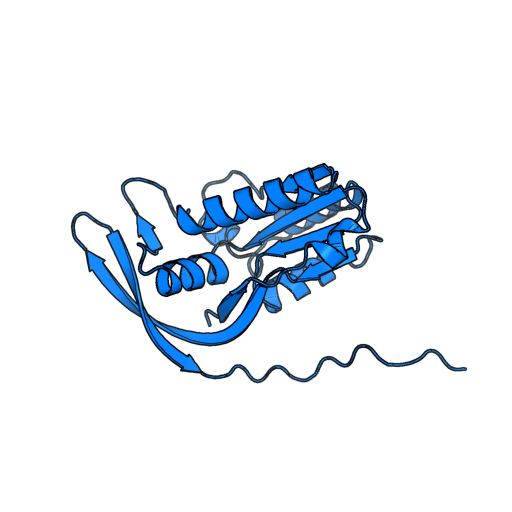1 LYS A CA 1
ATOM 820 C C . LYS A 1 101 ? -3.636 -6.573 15.018 1.00 94.81 101 LYS A C 1
ATOM 822 O O . LYS A 1 101 ? -4.037 -6.052 16.055 1.00 94.81 101 LYS A O 1
ATOM 827 N N . GLN A 1 102 ? -3.155 -5.860 14.002 1.00 94.81 102 GLN A N 1
ATOM 828 C CA . GLN A 1 102 ? -3.026 -4.402 14.036 1.00 94.81 102 GLN A CA 1
ATOM 829 C C . GLN A 1 102 ? -4.267 -3.689 13.490 1.00 94.81 102 GLN A C 1
ATOM 831 O O . GLN A 1 102 ? -4.670 -2.675 14.052 1.00 94.81 102 GLN A O 1
ATOM 836 N N . ALA A 1 103 ? -4.859 -4.211 12.414 1.00 95.81 103 ALA A N 1
ATOM 837 C CA . ALA A 1 103 ? -5.993 -3.607 11.721 1.00 95.81 103 ALA A CA 1
ATOM 838 C C . ALA A 1 103 ? -7.207 -3.310 12.625 1.00 95.81 103 ALA A C 1
ATOM 840 O O . ALA A 1 103 ? -7.738 -2.216 12.481 1.00 95.81 103 ALA A O 1
ATOM 841 N N . PRO A 1 104 ? -7.590 -4.154 13.611 1.00 96.00 104 PRO A N 1
ATOM 842 C CA . PRO A 1 104 ? -8.742 -3.879 14.482 1.00 96.00 104 PRO A CA 1
ATOM 843 C C . PRO A 1 104 ? -8.631 -2.612 15.345 1.00 96.00 104 PRO A C 1
ATOM 845 O O . PRO A 1 104 ? -9.599 -2.218 15.981 1.00 96.00 104 PRO A O 1
ATOM 848 N N . GLN A 1 105 ? -7.456 -1.979 15.408 1.00 96.38 105 GLN A N 1
ATOM 849 C CA . GLN A 1 105 ? -7.263 -0.690 16.085 1.00 96.38 105 GLN A CA 1
ATOM 850 C C . GLN A 1 105 ? -7.697 0.506 15.222 1.00 96.38 105 GLN A C 1
ATOM 852 O O . GLN A 1 105 ? -7.550 1.648 15.660 1.00 96.38 105 GLN A O 1
ATOM 857 N N . TYR A 1 106 ? -8.149 0.246 13.994 1.00 97.62 106 TYR A N 1
ATOM 858 C CA . TYR A 1 106 ? -8.524 1.237 12.999 1.00 97.62 106 TYR A CA 1
ATOM 859 C C . TYR A 1 106 ? -9.884 0.879 12.396 1.00 97.62 106 TYR A C 1
ATOM 861 O O . TYR A 1 106 ? -10.203 -0.294 12.197 1.00 97.62 106 TYR A O 1
ATOM 869 N N . GLU A 1 107 ? -10.675 1.897 12.079 1.00 97.56 107 GLU A N 1
ATOM 870 C CA . GLU A 1 107 ? -12.004 1.722 11.484 1.00 97.56 107 GLU A CA 1
ATOM 871 C C . GLU A 1 107 ? -11.925 1.558 9.962 1.00 97.56 107 GLU A C 1
ATOM 873 O O . GLU A 1 107 ? -12.649 0.746 9.383 1.00 97.56 107 GLU A O 1
ATOM 878 N N . ALA A 1 108 ? -11.010 2.291 9.321 1.00 97.75 108 ALA A N 1
ATOM 879 C CA . ALA A 1 108 ? -10.780 2.246 7.884 1.00 97.75 108 ALA A CA 1
ATOM 880 C C . ALA A 1 108 ? -9.396 1.679 7.537 1.00 97.75 108 ALA A C 1
ATOM 882 O O . ALA A 1 108 ? -8.394 1.954 8.199 1.00 97.75 108 ALA A O 1
ATOM 883 N N . ILE A 1 109 ? -9.322 0.919 6.449 1.00 98.00 109 ILE A N 1
ATOM 884 C CA . ILE A 1 109 ? -8.089 0.390 5.869 1.00 98.00 109 ILE A CA 1
ATOM 885 C C . ILE A 1 109 ? -7.988 0.912 4.443 1.00 98.00 109 ILE A C 1
ATOM 887 O O . ILE A 1 109 ? -8.859 0.636 3.624 1.00 98.00 109 ILE A O 1
ATOM 891 N N . VAL A 1 110 ? -6.920 1.637 4.126 1.00 97.25 110 VAL A N 1
ATOM 892 C CA . VAL A 1 110 ? -6.666 2.138 2.769 1.00 97.25 110 VAL A CA 1
ATOM 893 C C . VAL A 1 110 ? -5.586 1.283 2.131 1.00 97.25 110 VAL A C 1
ATOM 895 O O . VAL A 1 110 ? -4.437 1.294 2.574 1.00 97.25 110 VAL A O 1
ATOM 898 N N . VAL A 1 111 ? -5.932 0.534 1.088 1.00 95.75 111 VAL A N 1
ATOM 899 C CA . VAL A 1 111 ? -4.984 -0.325 0.375 1.00 95.75 111 VAL A CA 1
ATOM 900 C C . VAL A 1 111 ? -4.372 0.440 -0.793 1.00 95.75 111 VAL A C 1
ATOM 902 O O . VAL A 1 111 ? -5.019 0.686 -1.806 1.00 95.75 111 VAL A O 1
ATOM 905 N N . MET A 1 112 ? -3.091 0.777 -0.671 1.00 93.62 112 MET A N 1
ATOM 906 C CA . MET A 1 112 ? -2.272 1.348 -1.740 1.00 93.62 112 MET A CA 1
ATOM 907 C C . MET A 1 112 ? -1.641 0.207 -2.547 1.00 93.62 112 MET A C 1
ATOM 909 O O . MET A 1 112 ? -0.476 -0.150 -2.354 1.00 93.62 112 MET A O 1
ATOM 913 N N . GLY A 1 113 ? -2.431 -0.422 -3.412 1.00 91.69 113 GLY A N 1
ATOM 914 C CA . GLY A 1 113 ? -2.042 -1.586 -4.206 1.00 91.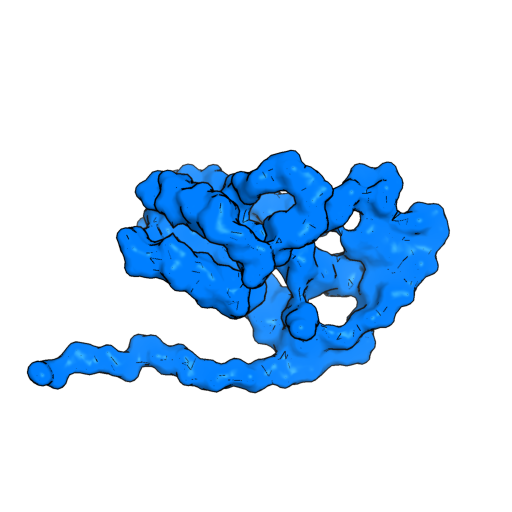69 113 GLY A CA 1
ATOM 915 C C . GLY A 1 113 ? -3.030 -1.845 -5.339 1.00 91.69 113 GLY A C 1
ATOM 916 O O . GLY A 1 113 ? -3.990 -1.109 -5.487 1.00 91.69 113 GLY A O 1
ATOM 917 N N . CYS A 1 114 ? -2.790 -2.885 -6.138 1.00 91.94 114 CYS A N 1
ATOM 918 C CA . CYS A 1 114 ? -3.764 -3.325 -7.140 1.00 91.94 114 CYS A CA 1
ATOM 919 C C . CYS A 1 114 ? -4.945 -4.074 -6.500 1.00 91.94 114 CYS A C 1
ATOM 921 O O . CYS A 1 114 ? -4.906 -4.439 -5.323 1.00 91.94 114 CYS A O 1
ATOM 923 N N . GLU A 1 115 ? -5.934 -4.410 -7.316 1.00 91.12 115 GLU A N 1
ATOM 924 C CA . GLU A 1 115 ? -7.145 -5.161 -6.973 1.00 91.12 115 GLU A CA 1
ATOM 925 C C . GLU A 1 115 ? -6.808 -6.514 -6.326 1.00 91.12 115 GLU A C 1
ATOM 927 O O . GLU A 1 115 ? -7.418 -6.913 -5.341 1.00 91.12 115 GLU A O 1
ATOM 932 N N . ALA A 1 116 ? -5.754 -7.195 -6.792 1.00 90.44 116 ALA A N 1
ATOM 933 C CA . ALA A 1 116 ? -5.293 -8.438 -6.167 1.00 90.44 116 ALA A CA 1
ATOM 934 C C . ALA A 1 116 ? -4.737 -8.219 -4.745 1.00 90.44 116 ALA A C 1
ATOM 936 O O . ALA A 1 116 ? -4.894 -9.070 -3.869 1.00 90.44 116 ALA A O 1
ATOM 937 N N . ALA A 1 117 ? -4.076 -7.083 -4.499 1.00 92.06 117 ALA A N 1
ATOM 938 C CA . ALA A 1 117 ? -3.616 -6.726 -3.161 1.00 92.06 117 ALA A CA 1
ATOM 939 C C . ALA A 1 117 ? -4.796 -6.343 -2.258 1.00 92.06 117 ALA A C 1
ATOM 941 O O . ALA A 1 117 ? -4.814 -6.752 -1.098 1.00 92.06 117 ALA A O 1
ATOM 942 N N . TYR A 1 118 ? -5.778 -5.619 -2.800 1.00 94.62 118 TYR A N 1
ATOM 943 C CA . TYR A 1 118 ? -7.037 -5.303 -2.128 1.00 94.62 118 TYR A CA 1
ATOM 944 C C . TYR A 1 118 ? -7.783 -6.563 -1.704 1.00 94.62 118 TYR A C 1
ATOM 946 O O . TYR A 1 118 ? -8.020 -6.742 -0.513 1.00 94.62 118 TYR A O 1
ATOM 954 N N . GLN A 1 119 ? -8.039 -7.484 -2.636 1.00 94.06 119 GLN A N 1
ATOM 955 C CA . GLN A 1 119 ? -8.750 -8.724 -2.339 1.00 94.06 119 GLN A CA 1
ATOM 956 C C . GLN A 1 119 ? -8.025 -9.553 -1.277 1.00 94.06 119 GLN A C 1
ATOM 958 O O . GLN A 1 119 ? -8.649 -10.053 -0.351 1.00 94.06 119 GLN A O 1
ATOM 963 N N . ASN A 1 120 ? -6.694 -9.639 -1.342 1.00 93.69 120 ASN A N 1
ATOM 964 C CA . ASN A 1 120 ? -5.921 -10.334 -0.314 1.00 93.69 120 ASN A CA 1
ATOM 965 C C . ASN A 1 120 ? -6.075 -9.669 1.068 1.00 93.69 120 ASN A C 1
ATOM 967 O O . ASN A 1 120 ? -6.201 -10.364 2.072 1.00 93.69 120 ASN A O 1
ATOM 971 N N . VAL A 1 121 ? -6.105 -8.333 1.147 1.00 95.44 121 VAL A N 1
ATOM 972 C CA . VAL A 1 121 ? -6.381 -7.623 2.408 1.00 95.44 121 VAL A CA 1
ATOM 973 C C . VAL A 1 121 ? -7.807 -7.896 2.896 1.00 95.44 121 VAL A C 1
ATOM 975 O O . VAL A 1 121 ? -7.972 -8.185 4.082 1.00 95.44 121 VAL A O 1
ATOM 978 N N . CYS A 1 122 ? -8.802 -7.890 2.005 1.00 96.31 122 CYS A N 1
ATOM 979 C CA . CYS A 1 122 ? -10.178 -8.283 2.322 1.00 96.31 122 CYS A CA 1
ATOM 980 C C . CYS A 1 122 ? -10.242 -9.706 2.884 1.00 96.31 122 CYS A C 1
ATOM 982 O O . CYS A 1 122 ? -10.819 -9.920 3.946 1.00 96.31 122 CYS A O 1
ATOM 984 N N . ASP A 1 123 ? -9.571 -10.667 2.253 1.00 96.00 123 ASP A N 1
ATOM 985 C CA . ASP A 1 123 ? -9.549 -12.060 2.705 1.00 96.00 123 ASP A CA 1
ATOM 986 C C . ASP A 1 123 ? -8.874 -12.225 4.076 1.00 96.00 123 ASP A C 1
ATOM 988 O O . ASP A 1 123 ? -9.303 -13.050 4.888 1.00 96.00 123 ASP A O 1
ATOM 992 N N . ILE A 1 124 ? -7.814 -11.451 4.347 1.00 95.94 124 ILE A N 1
ATOM 993 C CA . ILE A 1 124 ? -7.112 -11.446 5.640 1.00 95.94 124 ILE A CA 1
ATOM 994 C C . ILE A 1 124 ? -8.005 -10.865 6.738 1.00 95.94 124 ILE A C 1
ATOM 996 O O . ILE A 1 124 ? -8.011 -11.390 7.851 1.00 95.94 124 ILE A O 1
ATOM 1000 N N . LEU A 1 125 ?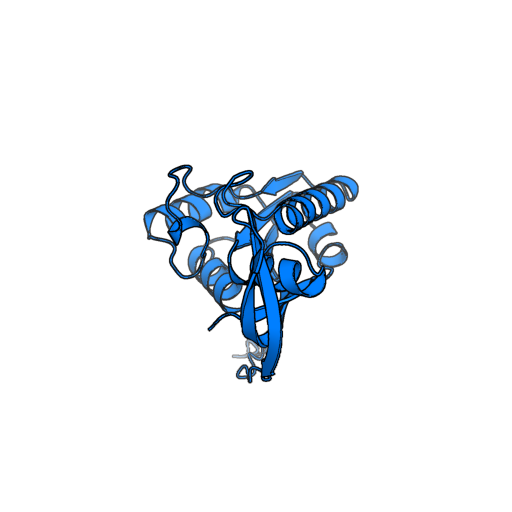 -8.726 -9.784 6.436 1.00 96.75 125 LEU A N 1
ATOM 1001 C CA . LEU A 1 125 ? -9.508 -9.001 7.396 1.00 96.75 125 LEU A CA 1
ATOM 1002 C C . LEU A 1 125 ? -11.004 -9.330 7.383 1.00 96.75 125 LEU A C 1
ATOM 1004 O O . LEU A 1 125 ? -11.774 -8.679 8.074 1.00 96.75 125 LEU A O 1
ATOM 1008 N N . LYS A 1 126 ? -11.423 -10.383 6.679 1.00 95.44 126 LYS A N 1
ATOM 1009 C CA . LYS A 1 126 ? -12.832 -10.801 6.572 1.00 95.44 126 LYS A CA 1
ATOM 1010 C C . LYS A 1 126 ? -13.545 -11.037 7.908 1.00 95.44 126 LYS A C 1
ATOM 1012 O O . LYS A 1 126 ? -14.765 -11.101 7.945 1.00 95.44 126 LYS A O 1
ATOM 1017 N N . SER A 1 127 ? -12.789 -11.256 8.984 1.00 94.31 127 SER A N 1
ATOM 1018 C CA . SER A 1 127 ? -13.307 -11.470 10.338 1.00 94.31 127 SER A CA 1
ATOM 1019 C C . SER A 1 127 ? -13.267 -10.210 11.211 1.00 94.31 127 SER A C 1
ATOM 1021 O O . SER A 1 127 ? -13.379 -10.329 12.429 1.00 94.31 127 SER A O 1
ATOM 1023 N N . THR A 1 128 ? -13.004 -9.036 10.636 1.00 95.50 128 THR A N 1
ATOM 1024 C CA . THR A 1 128 ? -12.977 -7.750 11.341 1.00 95.50 128 THR A CA 1
ATOM 1025 C C . THR A 1 128 ? -14.038 -6.818 10.760 1.00 95.50 128 THR A C 1
ATOM 1027 O O . THR A 1 128 ? -14.433 -6.956 9.607 1.00 95.50 128 THR A O 1
ATOM 1030 N N . ASP A 1 129 ? -14.468 -5.829 11.543 1.00 95.50 129 ASP A N 1
ATOM 1031 C CA . ASP A 1 129 ? -15.464 -4.836 11.105 1.00 95.50 129 ASP A CA 1
ATOM 1032 C C . ASP A 1 129 ? -14.848 -3.665 10.315 1.00 95.50 129 ASP A C 1
ATOM 1034 O O . ASP A 1 129 ? -15.516 -2.673 10.014 1.00 95.50 129 ASP A O 1
ATOM 1038 N N . CYS A 1 130 ? -13.557 -3.760 9.984 1.00 96.69 130 CYS A N 1
ATOM 1039 C CA . CYS A 1 130 ? -12.822 -2.704 9.300 1.00 96.69 130 CYS A CA 1
ATOM 1040 C C . CYS A 1 130 ? -13.391 -2.468 7.892 1.00 96.69 130 CYS A C 1
ATOM 1042 O O . CYS A 1 130 ? -13.585 -3.408 7.120 1.00 96.69 130 CYS A O 1
ATOM 1044 N N . LYS A 1 131 ? -13.588 -1.204 7.511 1.00 97.81 131 LYS A N 1
ATOM 1045 C CA . LYS A 1 131 ? -13.979 -0.827 6.146 1.00 97.81 131 LYS A CA 1
ATOM 1046 C C . LYS A 1 131 ? -12.742 -0.686 5.270 1.00 97.81 131 LYS A C 1
ATOM 1048 O O . LYS A 1 131 ? -11.806 0.017 5.635 1.00 97.81 131 LYS A O 1
ATOM 1053 N N . ILE A 1 132 ? -12.716 -1.370 4.130 1.00 97.81 132 ILE A N 1
ATOM 1054 C CA . ILE A 1 132 ? -11.521 -1.481 3.286 1.00 97.81 132 ILE A CA 1
ATOM 1055 C C . ILE A 1 132 ? -11.750 -0.717 1.983 1.00 97.81 132 ILE A C 1
ATOM 1057 O O . ILE A 1 132 ? -12.682 -1.015 1.238 1.00 97.81 132 ILE A O 1
ATOM 1061 N N . PHE A 1 133 ? -10.864 0.234 1.704 1.00 96.75 133 PHE A N 1
ATOM 1062 C CA . PHE A 1 133 ? -10.906 1.127 0.551 1.00 96.75 133 PHE A CA 1
ATOM 1063 C C . PHE A 1 133 ? -9.722 0.853 -0.370 1.00 96.75 133 PHE A C 1
ATOM 1065 O O . PHE A 1 133 ? -8.585 0.686 0.086 1.00 96.75 133 PHE A O 1
ATOM 1072 N N . LEU A 1 134 ? -9.983 0.824 -1.673 1.00 95.44 134 LEU A N 1
ATOM 1073 C CA . LEU A 1 134 ? -8.953 0.686 -2.691 1.00 95.44 134 LEU A CA 1
ATOM 1074 C C . LEU A 1 134 ? -8.426 2.075 -3.073 1.00 95.44 134 LEU A C 1
ATOM 1076 O O . LEU A 1 134 ? -9.116 2.852 -3.717 1.00 95.44 134 LEU A O 1
ATOM 1080 N N . GLY A 1 135 ? -7.194 2.390 -2.672 1.00 93.75 135 GLY A N 1
ATOM 1081 C CA . GLY A 1 135 ? -6.575 3.696 -2.931 1.00 93.75 135 GLY A CA 1
ATOM 1082 C C . GLY A 1 135 ? -5.966 3.846 -4.328 1.00 93.75 135 GLY A C 1
ATOM 1083 O O . GLY A 1 135 ? -5.403 4.897 -4.640 1.00 93.75 135 GLY A O 1
ATOM 1084 N N . MET A 1 136 ? -6.007 2.798 -5.157 1.00 92.44 136 MET A N 1
ATOM 1085 C CA . MET A 1 136 ? -5.453 2.809 -6.510 1.00 92.44 136 MET A CA 1
ATOM 1086 C C . MET A 1 136 ? -6.282 1.951 -7.460 1.00 92.44 136 MET A C 1
ATOM 1088 O O . MET A 1 136 ? -6.635 0.831 -7.124 1.00 92.44 136 MET A O 1
ATOM 1092 N N . GLU A 1 137 ? -6.508 2.440 -8.669 1.00 90.75 137 GLU A N 1
ATOM 1093 C CA . GLU A 1 137 ? -7.274 1.746 -9.706 1.00 90.75 137 GLU A CA 1
ATOM 1094 C C . GLU A 1 137 ? -6.339 1.302 -10.830 1.00 90.75 137 GLU A C 1
ATOM 1096 O O . GLU A 1 137 ? -5.414 2.035 -11.212 1.00 90.75 137 GLU A O 1
ATOM 1101 N N . SER A 1 138 ? -6.564 0.104 -11.364 1.00 89.62 138 SER A N 1
ATOM 1102 C CA . SER A 1 138 ? -5.837 -0.377 -12.527 1.00 89.62 138 SER A CA 1
ATOM 1103 C C . SER A 1 138 ? -6.399 0.146 -13.844 1.00 89.62 138 SER A C 1
ATOM 1105 O O . SER A 1 138 ? -7.577 0.015 -14.146 1.00 89.62 138 SER A O 1
ATOM 1107 N N . GLU A 1 139 ? -5.507 0.668 -14.683 1.00 88.69 139 GLU A N 1
ATOM 1108 C CA . GLU A 1 139 ? -5.795 0.991 -16.086 1.00 88.69 139 GLU A CA 1
ATOM 1109 C C . GLU A 1 139 ? -5.470 -0.178 -17.034 1.00 88.69 139 GLU A C 1
ATOM 1111 O O . GLU A 1 139 ? -5.752 -0.111 -18.228 1.00 88.69 139 GLU A O 1
ATOM 1116 N N . GLY A 1 140 ? -4.853 -1.248 -16.523 1.00 87.25 140 GLY A N 1
ATOM 1117 C CA . GLY A 1 140 ? -4.445 -2.405 -17.309 1.00 87.25 140 GLY A CA 1
ATOM 1118 C C . GLY A 1 140 ? -3.133 -3.036 -16.858 1.00 87.25 140 GLY A C 1
ATOM 1119 O O . GLY A 1 140 ? -2.562 -2.696 -15.820 1.00 87.25 140 GLY A O 1
ATOM 1120 N N . ILE A 1 141 ? -2.638 -3.971 -17.660 1.00 86.62 141 ILE A N 1
ATOM 1121 C CA . ILE A 1 141 ? -1.327 -4.602 -17.503 1.00 86.62 141 ILE A CA 1
ATOM 1122 C C . ILE A 1 141 ? -0.321 -3.804 -18.325 1.00 86.62 141 ILE A C 1
ATOM 1124 O O . ILE A 1 141 ? -0.551 -3.574 -19.512 1.00 86.62 141 ILE A O 1
ATOM 1128 N N . PHE A 1 142 ? 0.797 -3.398 -17.720 1.00 85.12 142 PHE A N 1
ATOM 1129 C CA . PHE A 1 142 ? 1.839 -2.700 -18.471 1.00 85.12 142 PHE A CA 1
ATOM 1130 C C . PHE A 1 142 ? 2.961 -3.619 -18.936 1.00 85.12 142 PHE A C 1
ATOM 1132 O O . PHE A 1 142 ? 3.369 -4.560 -18.249 1.00 85.12 142 PHE A O 1
ATOM 1139 N N . GLU A 1 143 ? 3.540 -3.228 -20.062 1.00 84.12 143 GLU A N 1
ATOM 1140 C CA . GLU A 1 143 ? 4.855 -3.653 -20.515 1.00 84.12 143 GLU A CA 1
ATOM 1141 C C . GLU A 1 143 ? 5.827 -2.489 -20.346 1.00 84.12 143 GLU A C 1
ATOM 1143 O O . GLU A 1 143 ? 5.540 -1.361 -20.752 1.00 84.12 143 GLU A O 1
ATOM 1148 N N . ALA A 1 144 ? 6.982 -2.755 -19.740 1.00 84.62 144 ALA A N 1
ATOM 1149 C CA . ALA A 1 144 ? 8.002 -1.743 -19.517 1.00 84.62 144 ALA A CA 1
ATOM 1150 C C . ALA A 1 144 ? 9.363 -2.206 -20.025 1.00 84.62 144 ALA A C 1
ATOM 1152 O O . ALA A 1 144 ? 9.770 -3.347 -19.797 1.00 84.62 144 ALA A O 1
ATOM 1153 N N . ILE A 1 145 ? 10.089 -1.286 -20.654 1.00 82.88 145 ILE A N 1
ATOM 1154 C CA . ILE A 1 145 ? 11.472 -1.488 -21.072 1.00 82.88 145 ILE A CA 1
ATOM 1155 C C . ILE A 1 145 ? 12.378 -0.896 -19.983 1.00 82.88 145 ILE A C 1
ATOM 1157 O O . ILE A 1 145 ? 12.322 0.311 -19.718 1.00 82.88 145 ILE A O 1
ATOM 1161 N N . PRO A 1 146 ? 13.219 -1.708 -19.318 1.00 81.50 146 PRO A N 1
ATOM 1162 C CA . PRO A 1 146 ? 14.169 -1.192 -18.346 1.00 81.50 146 PRO A CA 1
ATOM 1163 C C . PRO A 1 146 ? 15.288 -0.427 -19.060 1.00 81.50 146 PRO A C 1
ATOM 1165 O O . PRO A 1 146 ? 15.998 -0.965 -19.908 1.00 81.50 146 PRO A O 1
ATOM 1168 N N . LYS A 1 147 ? 15.486 0.832 -18.672 1.00 81.19 147 LYS A N 1
ATOM 1169 C CA . LYS A 1 147 ? 16.601 1.675 -19.112 1.00 81.19 147 LYS A CA 1
ATOM 1170 C C . LYS A 1 147 ? 17.608 1.818 -17.983 1.00 81.19 147 LYS A C 1
ATOM 1172 O O . LYS A 1 147 ? 17.319 2.438 -16.957 1.00 81.19 147 LYS A O 1
ATOM 1177 N N . PHE A 1 148 ? 18.800 1.276 -18.198 1.00 77.81 148 PHE A N 1
ATOM 1178 C CA . PHE A 1 148 ? 19.928 1.447 -17.290 1.00 77.81 148 PHE A CA 1
ATOM 1179 C C . PHE A 1 148 ? 20.589 2.808 -17.519 1.00 77.81 148 PHE A C 1
ATOM 1181 O O . PHE A 1 148 ? 21.005 3.130 -18.631 1.00 77.81 148 PHE A O 1
ATOM 1188 N N . ARG A 1 149 ? 20.714 3.600 -16.454 1.00 68.62 149 ARG A N 1
ATOM 1189 C CA . ARG A 1 149 ? 21.501 4.836 -16.424 1.00 68.62 149 ARG A CA 1
ATOM 1190 C C . ARG A 1 149 ? 22.625 4.680 -15.406 1.00 68.62 149 ARG A C 1
ATOM 1192 O O . ARG A 1 149 ? 22.378 4.394 -14.236 1.00 68.62 149 ARG A O 1
ATOM 1199 N N . LEU A 1 150 ? 23.869 4.852 -15.845 1.00 62.88 150 LEU A N 1
ATOM 1200 C CA . LEU A 1 150 ? 25.031 4.830 -14.956 1.00 62.88 150 LEU A CA 1
ATOM 1201 C C . LEU A 1 150 ? 25.081 6.115 -14.098 1.00 62.88 150 LEU A C 1
ATOM 1203 O O . LEU A 1 150 ? 24.756 7.182 -14.618 1.00 62.88 150 LEU A O 1
ATOM 1207 N N . PRO A 1 151 ? 25.510 6.052 -12.821 1.00 58.03 151 PRO A N 1
ATOM 1208 C CA . PRO A 1 151 ? 25.844 4.849 -12.060 1.00 58.03 151 PRO A CA 1
ATOM 1209 C C . PRO A 1 151 ? 24.587 4.224 -11.407 1.00 58.03 151 PRO A C 1
ATOM 1211 O O . PRO A 1 151 ? 24.045 4.761 -10.448 1.00 58.03 151 PRO A O 1
ATOM 1214 N N . PHE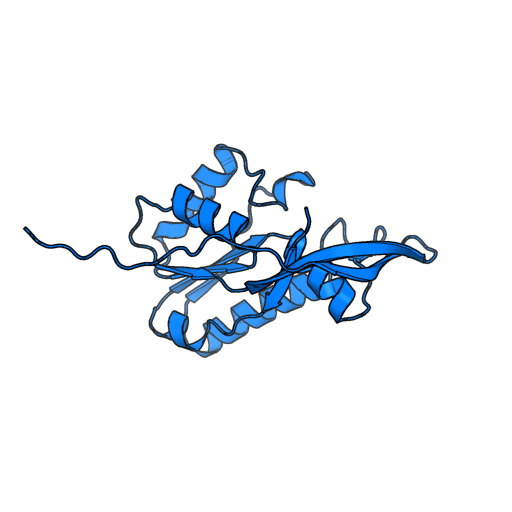 A 1 152 ? 24.163 3.052 -11.902 1.00 66.12 152 PHE A N 1
ATOM 1215 C CA . PHE A 1 152 ? 23.221 2.114 -11.254 1.00 66.12 152 PHE A CA 1
ATOM 1216 C C . PHE A 1 152 ? 21.785 2.593 -10.953 1.00 66.12 152 PHE A C 1
ATOM 1218 O O . PHE A 1 152 ? 21.162 2.131 -9.993 1.00 66.12 152 PHE A O 1
ATOM 1225 N N . ASN A 1 153 ? 21.227 3.454 -11.802 1.00 69.50 153 ASN A N 1
ATOM 1226 C CA . ASN A 1 153 ? 19.801 3.774 -11.799 1.00 69.50 153 ASN A CA 1
ATOM 1227 C C . ASN A 1 153 ? 19.068 2.943 -12.856 1.00 69.50 153 ASN A C 1
ATOM 1229 O O . ASN A 1 153 ? 19.501 2.872 -14.008 1.00 69.50 153 ASN A O 1
ATOM 1233 N N . ILE A 1 154 ? 17.935 2.349 -12.484 1.00 75.00 154 ILE A N 1
ATOM 1234 C CA . ILE A 1 154 ? 17.025 1.693 -13.429 1.00 75.00 154 ILE A CA 1
ATOM 1235 C C . ILE A 1 154 ? 15.778 2.560 -13.535 1.00 75.00 154 ILE A C 1
ATOM 1237 O O . ILE A 1 154 ? 15.022 2.684 -12.574 1.00 75.00 154 ILE A O 1
ATOM 1241 N N . SER A 1 155 ? 15.561 3.164 -14.699 1.00 78.12 155 SER A N 1
ATOM 1242 C CA . SER A 1 155 ? 14.271 3.754 -15.073 1.00 78.12 155 SER A CA 1
ATOM 1243 C C . SER A 1 155 ? 13.444 2.730 -15.841 1.00 78.12 155 SER A C 1
ATOM 1245 O O . SER A 1 155 ? 14.002 1.890 -16.545 1.00 78.12 155 SER A O 1
ATOM 1247 N N . LEU A 1 156 ? 12.125 2.806 -15.718 1.00 80.00 156 LEU A N 1
ATOM 1248 C CA . LEU A 1 156 ? 11.200 2.021 -16.524 1.00 80.00 156 LEU A CA 1
ATOM 1249 C C . LEU A 1 156 ? 10.569 2.958 -17.551 1.00 80.00 156 LEU A C 1
ATOM 1251 O O . LEU A 1 156 ? 10.052 4.008 -17.178 1.00 80.00 156 LEU A O 1
ATOM 1255 N N . GLU A 1 157 ? 10.642 2.598 -18.826 1.00 82.31 157 GLU A N 1
ATOM 1256 C CA . GLU A 1 157 ? 9.885 3.265 -19.882 1.00 82.31 157 GLU A CA 1
ATOM 1257 C C . GLU A 1 157 ? 8.655 2.428 -20.207 1.00 82.31 157 GLU A C 1
ATOM 1259 O O . GLU A 1 157 ? 8.771 1.227 -20.453 1.00 82.31 157 GLU A O 1
ATOM 1264 N N . LEU A 1 158 ? 7.485 3.061 -20.196 1.00 82.94 158 LEU A N 1
ATOM 1265 C CA . LEU A 1 158 ? 6.236 2.410 -20.558 1.00 82.94 158 LEU A CA 1
ATOM 1266 C C . LEU A 1 158 ? 6.223 2.134 -22.067 1.00 82.94 158 LEU A C 1
ATOM 1268 O O . LEU A 1 158 ? 6.309 3.064 -22.863 1.00 82.94 158 LEU A O 1
ATOM 1272 N N . SER A 1 159 ? 6.111 0.862 -22.446 1.00 83.19 159 SER A N 1
ATOM 1273 C CA . SER A 1 159 ? 6.025 0.438 -23.848 1.00 83.19 159 SER A CA 1
ATOM 1274 C C . SER A 1 159 ? 4.574 0.312 -24.299 1.00 83.19 159 SER A C 1
ATOM 1276 O O . SER A 1 159 ? 4.213 0.766 -25.380 1.00 83.19 159 SER A O 1
ATOM 1278 N N . ASN A 1 160 ? 3.739 -0.318 -23.472 1.00 82.19 160 ASN A N 1
ATOM 1279 C CA . ASN A 1 160 ? 2.334 -0.564 -23.775 1.00 82.19 160 ASN A CA 1
ATOM 1280 C C . ASN A 1 160 ? 1.522 -0.727 -22.481 1.00 82.19 160 ASN A C 1
ATOM 1282 O O . ASN A 1 160 ? 2.065 -1.136 -21.451 1.00 82.19 160 ASN A O 1
ATOM 1286 N N . VAL A 1 161 ? 0.219 -0.451 -22.552 1.00 84.69 161 VAL A N 1
ATOM 1287 C CA . VAL A 1 161 ? -0.764 -0.813 -21.523 1.00 84.69 161 VAL A CA 1
ATOM 1288 C C . VAL A 1 161 ? -1.877 -1.592 -22.204 1.00 84.69 161 VAL A C 1
ATOM 1290 O O . VAL A 1 161 ? -2.604 -1.059 -23.039 1.00 84.69 161 VAL A O 1
ATOM 1293 N N . MET A 1 162 ? -2.004 -2.864 -21.849 1.00 85.31 162 MET A N 1
ATOM 1294 C CA . MET A 1 162 ? -3.098 -3.708 -22.306 1.00 85.31 162 MET A CA 1
ATOM 1295 C C . MET A 1 162 ? -4.249 -3.620 -21.302 1.00 85.31 162 MET A C 1
ATOM 1297 O O . MET A 1 162 ? -4.002 -3.830 -20.111 1.00 85.31 162 MET A O 1
ATOM 1301 N N . PRO A 1 163 ? -5.495 -3.361 -21.739 1.00 81.06 163 PRO A N 1
ATOM 1302 C CA . PRO A 1 163 ? -6.645 -3.390 -20.846 1.00 81.06 163 PRO A CA 1
ATOM 1303 C C . PRO A 1 163 ? -6.721 -4.725 -20.105 1.00 81.06 163 PRO A C 1
ATOM 1305 O O . PRO A 1 163 ? -6.657 -5.795 -20.715 1.00 81.06 163 PRO A O 1
ATOM 1308 N N . ALA A 1 164 ? -6.844 -4.661 -18.784 1.00 73.69 164 ALA A N 1
ATOM 1309 C CA . ALA A 1 164 ? -7.140 -5.832 -17.980 1.00 73.69 164 ALA A CA 1
ATOM 1310 C C . ALA A 1 164 ? -8.662 -5.976 -17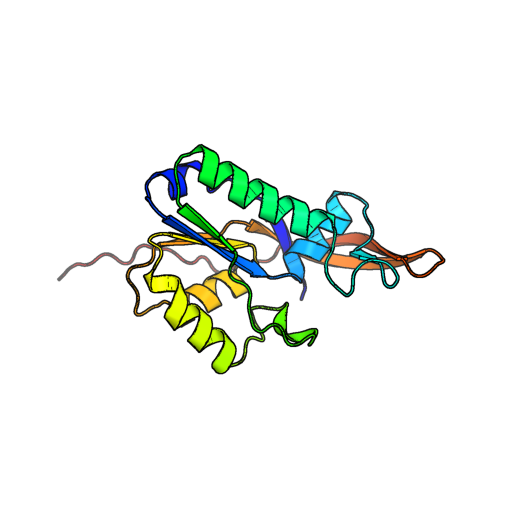.931 1.00 73.69 164 ALA A C 1
ATOM 1312 O O . ALA A 1 164 ? -9.348 -5.112 -17.392 1.00 73.69 164 ALA A O 1
ATOM 1313 N N . LEU A 1 165 ? -9.194 -7.044 -18.522 1.00 69.38 165 LEU A N 1
ATOM 1314 C CA . LEU A 1 165 ? -10.593 -7.406 -18.326 1.00 69.38 165 LEU A CA 1
ATOM 1315 C C . LEU A 1 165 ? -10.707 -8.036 -16.939 1.00 69.38 165 LEU A C 1
ATOM 1317 O O . LEU A 1 165 ? -10.246 -9.159 -16.723 1.00 69.38 165 LEU A O 1
ATOM 1321 N N . PHE A 1 166 ? -11.282 -7.298 -15.999 1.00 61.50 166 PHE A N 1
ATOM 1322 C CA . PHE A 1 166 ? -11.727 -7.866 -14.737 1.00 61.50 166 PHE A CA 1
ATOM 1323 C C . PHE A 1 166 ? -13.149 -8.395 -14.940 1.00 61.50 166 PHE A C 1
ATOM 1325 O O . PHE A 1 166 ? -13.955 -7.697 -15.551 1.00 61.50 166 PHE A O 1
ATOM 1332 N N . PRO A 1 167 ? -13.470 -9.622 -14.501 1.00 53.56 167 PRO A N 1
ATOM 1333 C CA . PRO A 1 167 ? -14.864 -10.030 -14.422 1.00 53.56 167 PRO A CA 1
ATOM 1334 C C . PRO A 1 167 ? -15.586 -9.084 -13.457 1.00 53.56 167 PRO A C 1
ATOM 1336 O O . PRO A 1 167 ? -15.060 -8.813 -12.376 1.00 53.56 167 PRO A O 1
ATOM 1339 N N . ASP A 1 168 ? -16.753 -8.579 -13.857 1.00 50.56 168 ASP A N 1
ATOM 1340 C CA . ASP A 1 168 ? -17.574 -7.701 -13.025 1.00 50.56 168 ASP A CA 1
ATOM 1341 C C . ASP A 1 168 ? -17.852 -8.386 -11.678 1.00 50.56 168 ASP A C 1
ATOM 1343 O O . ASP A 1 168 ? -18.485 -9.441 -11.606 1.00 50.56 168 ASP A O 1
ATOM 1347 N N . THR A 1 169 ? -17.338 -7.814 -10.592 1.00 47.97 169 THR A N 1
ATOM 1348 C CA . THR A 1 169 ? -17.813 -8.124 -9.242 1.00 47.97 169 THR A CA 1
ATOM 1349 C C . THR A 1 169 ? -18.971 -7.189 -8.937 1.00 47.97 169 THR A C 1
ATOM 1351 O O . THR A 1 169 ? -18.751 -6.094 -8.424 1.00 47.97 169 THR A O 1
ATOM 1354 N N . ASP A 1 170 ? -20.189 -7.619 -9.262 1.00 34.62 170 ASP A N 1
ATOM 1355 C CA . ASP A 1 170 ? -21.415 -6.987 -8.771 1.00 34.62 170 ASP A CA 1
ATOM 1356 C C . ASP A 1 170 ? -21.475 -7.093 -7.237 1.00 34.62 170 ASP A C 1
ATOM 1358 O O . ASP A 1 170 ? -21.429 -8.204 -6.695 1.00 34.62 170 ASP A O 1
ATOM 1362 N N . PRO A 1 171 ? -21.614 -5.978 -6.499 1.00 42.72 171 PRO A N 1
ATOM 1363 C CA . PRO A 1 171 ? -21.901 -5.998 -5.076 1.00 42.72 171 PRO A CA 1
ATOM 1364 C C . PRO A 1 171 ? -23.415 -5.938 -4.819 1.00 42.72 171 PRO A C 1
ATOM 1366 O O . PRO A 1 171 ? -23.843 -5.202 -3.943 1.00 42.72 171 PRO A O 1
ATOM 1369 N N . GLU A 1 172 ? -24.239 -6.693 -5.546 1.00 40.00 172 GLU A N 1
ATOM 1370 C CA . GLU A 1 172 ? -25.672 -6.820 -5.246 1.00 40.00 172 GLU A CA 1
ATOM 1371 C C . GLU A 1 172 ? -26.155 -8.253 -5.501 1.00 40.00 172 GLU A C 1
ATOM 1373 O O . GLU A 1 172 ? -26.629 -8.605 -6.575 1.00 40.00 172 GLU A O 1
ATOM 1378 N N . ILE A 1 173 ? -26.070 -9.099 -4.471 1.00 39.22 173 ILE A N 1
ATOM 1379 C CA . ILE A 1 173 ? -27.104 -10.117 -4.268 1.00 39.22 173 ILE A CA 1
ATOM 1380 C C . ILE A 1 173 ? -27.792 -9.769 -2.957 1.00 39.22 173 ILE A C 1
ATOM 1382 O O . ILE A 1 173 ? -27.268 -9.977 -1.860 1.00 39.22 173 ILE A O 1
ATOM 1386 N N . GLU A 1 174 ? -28.957 -9.161 -3.140 1.00 35.06 174 GLU A N 1
ATOM 1387 C CA . GLU A 1 174 ? -29.958 -8.850 -2.142 1.00 35.06 174 GLU A CA 1
ATOM 1388 C C . GLU A 1 174 ? -30.259 -10.053 -1.241 1.00 35.06 174 GLU A C 1
ATOM 1390 O O . GLU A 1 174 ? -30.488 -11.182 -1.680 1.00 35.06 174 GLU A O 1
ATOM 1395 N N . ILE A 1 175 ? -30.337 -9.756 0.053 1.00 43.94 175 ILE A N 1
ATOM 1396 C CA . ILE A 1 175 ? -31.184 -10.466 1.003 1.00 43.94 175 ILE A CA 1
ATOM 1397 C C . ILE A 1 175 ? -32.599 -10.480 0.422 1.00 43.94 175 ILE A C 1
ATOM 1399 O O . ILE A 1 175 ? -33.149 -9.402 0.231 1.00 43.94 175 ILE A O 1
ATOM 1403 N N . ASN A 1 176 ? -33.199 -11.655 0.213 1.00 34.94 176 ASN A N 1
ATOM 1404 C CA . ASN A 1 176 ? -34.645 -11.838 0.349 1.00 34.94 176 ASN A CA 1
ATOM 1405 C C . ASN A 1 176 ? -35.036 -13.324 0.468 1.00 34.94 176 ASN A C 1
ATOM 1407 O O . ASN A 1 176 ? -34.950 -14.073 -0.502 1.00 34.94 176 ASN A O 1
ATOM 1411 N N . SER A 1 177 ? -35.635 -13.633 1.627 1.00 39.12 177 SER A N 1
ATOM 1412 C CA . SER A 1 177 ? -36.488 -14.792 1.989 1.00 39.12 177 SER A CA 1
ATOM 1413 C C . SER A 1 177 ? -35.806 -16.056 2.510 1.00 39.12 177 SER A C 1
ATOM 1415 O O . SER A 1 177 ? -35.315 -16.868 1.699 1.00 39.12 177 SER A O 1
#

pLDDT: mean 81.79, std 16.45, range [34.62, 98.0]

Secondary structure (DSSP, 8-state):
--EEEEE---HHHHTTSSEEEEEE-SSHHHHHHHHHTT-EEEETTTBSS--HHHHHHHHHHHHHHHHTT-EEEE-----S--GGGG-GGG--HHHHHHHHHHGGG-SEEEEES-HHHHHHHHHHHTTS--EEEE-EEEEEEEEEEEEEETTTEEEEEEEEEE---------------

Radius of gyration: 16.97 Å; chains: 1; bounding box: 62×33×40 Å

Sequence (177 aa):
MPMYLKEVDVIPEVAKFQSALIVVCRFCPAASLAMRKEKPYIELFRRFLNTEPYEQLISNMQFRLEQEGLKANVFKGNLLPMPLNFIICFWTSGQRGKLLKQAPQYEAIVVMGCEAAYQNVCDILKSTDCKIFLGMESEGIFEAIPKFRLPFNISLELSNVMPALFPDTDPEIEINS

Foldseek 3Di:
DAFQKDFDPCLVVQLVWQAEEEEAQLGNLLQNQLQVVVHFSDDPVPDDRHDPRVVVVVVVVQVSNVVSNHHYDYDDFDPDPDPQSRHLLSDDPVRLVVCCVPQLVGQEYEYHGEPSSQVSNCVSCVVHNHHYHYRMYTQADWDWDWDDDPPGTTGTHTDDGDGDDDDDPDPDDDDDD